Protein AF-A0A542K989-F1 (afdb_monomer)

Structure (mmCIF, N/CA/C/O backbone):
data_AF-A0A542K989-F1
#
_entry.id   AF-A0A542K989-F1
#
loop_
_atom_site.group_PDB
_atom_site.id
_atom_site.type_symbol
_atom_site.label_atom_id
_atom_site.label_alt_id
_atom_site.label_comp_id
_atom_site.label_asym_id
_atom_site.label_entity_id
_atom_site.label_seq_id
_atom_site.pdbx_PDB_ins_code
_atom_site.Cartn_x
_atom_site.Cartn_y
_atom_site.Cartn_z
_atom_site.occupancy
_atom_site.B_iso_or_equiv
_atom_site.auth_seq_id
_atom_site.auth_comp_id
_atom_site.auth_asym_id
_atom_site.auth_atom_id
_atom_site.pdbx_PDB_model_num
ATOM 1 N N . MET A 1 1 ? -5.898 -13.682 2.307 1.00 72.81 1 MET A N 1
ATOM 2 C CA . MET A 1 1 ? -5.791 -12.805 1.116 1.00 72.81 1 MET A CA 1
ATOM 3 C C . MET A 1 1 ? -6.170 -11.416 1.590 1.00 72.81 1 MET A C 1
ATOM 5 O O . MET A 1 1 ? -7.206 -11.314 2.220 1.00 72.81 1 MET A O 1
ATOM 9 N N . HIS A 1 2 ? -5.329 -10.403 1.388 1.00 89.75 2 HIS A N 1
ATOM 10 C CA . HIS A 1 2 ? -5.568 -9.065 1.947 1.00 89.75 2 HIS A CA 1
ATOM 11 C C . HIS A 1 2 ? -6.544 -8.275 1.064 1.00 89.75 2 HIS A C 1
ATOM 13 O O . HIS A 1 2 ? -6.476 -8.377 -0.165 1.00 89.75 2 HIS A O 1
ATOM 19 N N . ALA A 1 3 ? -7.431 -7.497 1.685 1.00 94.06 3 ALA A N 1
ATOM 20 C CA . ALA A 1 3 ? -8.388 -6.634 0.994 1.00 94.06 3 ALA A CA 1
ATOM 21 C C . ALA A 1 3 ? -7.730 -5.353 0.459 1.00 94.06 3 ALA A C 1
ATOM 23 O O . ALA A 1 3 ? -8.144 -4.828 -0.573 1.00 94.06 3 ALA A O 1
ATOM 24 N N . LEU A 1 4 ? -6.687 -4.873 1.137 1.00 96.19 4 LEU A N 1
ATOM 25 C CA . LEU A 1 4 ? -5.944 -3.666 0.804 1.00 96.19 4 LEU A CA 1
ATOM 26 C C . LEU A 1 4 ? -4.441 -3.937 0.789 1.00 96.19 4 LEU A C 1
ATOM 28 O O . LEU A 1 4 ? -3.920 -4.784 1.515 1.00 96.19 4 LEU A O 1
ATOM 32 N N . ILE A 1 5 ? -3.734 -3.186 -0.048 1.00 96.06 5 ILE A N 1
ATOM 33 C CA . ILE A 1 5 ? -2.279 -3.196 -0.147 1.00 96.06 5 ILE A CA 1
ATOM 34 C C . ILE A 1 5 ? -1.798 -1.752 -0.060 1.00 96.06 5 ILE A C 1
ATOM 36 O O . ILE A 1 5 ? -2.134 -0.938 -0.918 1.00 96.06 5 ILE A O 1
ATOM 40 N N . SER A 1 6 ? -0.983 -1.456 0.946 1.00 96.00 6 SER A N 1
ATOM 41 C CA . SER A 1 6 ? -0.208 -0.223 1.024 1.00 96.00 6 SER A CA 1
ATOM 42 C C . SER A 1 6 ? 1.193 -0.483 0.477 1.00 96.00 6 SER A C 1
ATOM 44 O O . SER A 1 6 ? 1.835 -1.477 0.835 1.00 96.00 6 SER A O 1
ATOM 46 N N . SER A 1 7 ? 1.669 0.358 -0.437 1.00 93.69 7 SER A N 1
ATOM 47 C CA . SER A 1 7 ? 2.970 0.165 -1.078 1.00 93.69 7 SER A CA 1
ATOM 48 C C . SER A 1 7 ? 3.627 1.495 -1.422 1.00 93.69 7 SER A C 1
ATOM 50 O O . SER A 1 7 ? 2.941 2.409 -1.881 1.00 93.69 7 SER A O 1
ATOM 52 N N . PRO A 1 8 ? 4.963 1.584 -1.324 1.00 92.19 8 PRO A N 1
ATOM 53 C CA . PRO A 1 8 ? 5.696 2.613 -2.033 1.00 92.19 8 PRO A CA 1
ATOM 54 C C . PRO A 1 8 ? 5.592 2.334 -3.538 1.00 92.19 8 PRO A C 1
ATOM 56 O O . PRO A 1 8 ? 5.678 1.179 -3.982 1.00 92.19 8 PRO A O 1
ATOM 59 N N . PHE A 1 9 ? 5.380 3.388 -4.315 1.00 87.12 9 PHE A N 1
ATOM 60 C CA . PHE A 1 9 ? 5.314 3.363 -5.767 1.00 87.12 9 PHE A CA 1
ATOM 61 C C . PHE A 1 9 ? 6.000 4.609 -6.327 1.00 87.12 9 PHE A C 1
ATOM 63 O O . PHE A 1 9 ? 5.485 5.718 -6.214 1.00 87.12 9 PHE A O 1
ATOM 70 N N . LEU A 1 10 ? 7.166 4.410 -6.948 1.00 84.62 10 LEU A N 1
ATOM 71 C CA . LEU A 1 10 ? 8.054 5.497 -7.370 1.00 84.62 10 LEU A CA 1
ATOM 72 C C . LEU A 1 10 ? 8.377 6.416 -6.17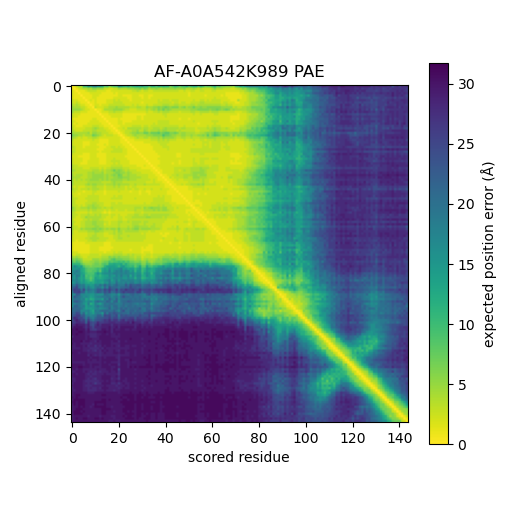6 1.00 84.62 10 LEU A C 1
ATOM 74 O O . LEU A 1 10 ? 8.909 5.936 -5.180 1.00 84.62 10 LEU A O 1
ATOM 78 N N . GLU A 1 11 ? 8.040 7.700 -6.269 1.00 86.38 11 GLU A N 1
ATOM 79 C CA . GLU A 1 11 ? 8.257 8.723 -5.234 1.00 86.38 11 GLU A CA 1
ATOM 80 C C . GLU A 1 11 ? 7.005 8.969 -4.371 1.00 86.38 11 GLU A C 1
ATOM 82 O O . GLU A 1 11 ? 6.884 9.994 -3.707 1.00 86.38 11 GLU A O 1
ATOM 87 N N . GLN A 1 12 ? 6.027 8.062 -4.424 1.00 92.06 12 GLN A N 1
ATOM 88 C CA . GLN A 1 12 ? 4.731 8.211 -3.765 1.00 92.06 12 GLN A CA 1
ATOM 89 C C . GLN A 1 12 ? 4.381 6.972 -2.943 1.00 92.06 12 GLN A C 1
ATOM 91 O O . GLN A 1 12 ? 4.934 5.886 -3.133 1.00 92.06 12 GLN A O 1
ATOM 96 N N . TYR A 1 13 ? 3.400 7.125 -2.060 1.00 94.69 13 TYR A N 1
ATOM 97 C CA . TYR A 1 13 ? 2.842 6.038 -1.269 1.00 94.69 13 TYR A CA 1
ATOM 98 C C . TYR A 1 13 ? 1.383 5.852 -1.654 1.00 94.69 13 TYR A C 1
ATOM 100 O O . TYR A 1 13 ? 0.624 6.817 -1.743 1.00 94.69 13 TYR A O 1
ATOM 108 N N . VAL A 1 14 ? 0.997 4.611 -1.931 1.00 94.75 14 VAL A N 1
ATOM 109 C CA . VAL A 1 14 ? -0.329 4.290 -2.460 1.00 94.75 14 VAL A CA 1
ATOM 110 C C . VAL A 1 14 ? -1.017 3.242 -1.608 1.00 94.75 14 VAL A C 1
ATOM 112 O O . VAL A 1 14 ? -0.400 2.268 -1.176 1.00 94.75 14 VAL A O 1
ATOM 115 N N . LEU A 1 15 ? -2.321 3.420 -1.433 1.00 96.19 15 LEU A N 1
ATOM 116 C CA . LEU A 1 15 ? -3.246 2.420 -0.929 1.00 96.19 15 LEU A CA 1
ATOM 117 C C . LEU A 1 15 ? -4.076 1.899 -2.102 1.00 96.19 15 LEU A C 1
ATOM 119 O O . LEU A 1 15 ? -4.681 2.675 -2.843 1.00 96.19 15 LEU A O 1
ATOM 123 N N . MET A 1 16 ? -4.099 0.584 -2.287 1.00 95.44 16 MET A N 1
ATOM 124 C CA . MET A 1 16 ? -4.742 -0.066 -3.427 1.00 95.44 16 MET A CA 1
ATOM 125 C C . MET A 1 16 ? -5.625 -1.221 -2.969 1.00 95.44 16 MET A C 1
ATOM 127 O O . MET A 1 16 ? -5.254 -1.973 -2.067 1.00 95.44 16 MET A O 1
ATOM 131 N N . ARG A 1 17 ? -6.749 -1.419 -3.659 1.00 95.56 17 ARG A N 1
ATOM 132 C CA . ARG A 1 17 ? -7.621 -2.586 -3.493 1.00 95.56 17 ARG A CA 1
ATOM 133 C C . ARG A 1 17 ? -7.474 -3.520 -4.698 1.00 95.56 17 ARG A C 1
ATOM 135 O O . ARG A 1 17 ? -7.743 -3.085 -5.821 1.00 95.56 17 ARG A O 1
ATOM 142 N N . PRO A 1 18 ? -7.081 -4.794 -4.518 1.00 93.44 18 PRO A N 1
ATOM 143 C CA . PRO A 1 18 ? -7.024 -5.755 -5.615 1.00 93.44 18 PRO A CA 1
ATOM 144 C C . PRO A 1 18 ? -8.360 -5.849 -6.365 1.00 93.44 18 PRO A C 1
ATOM 146 O O . PRO A 1 18 ? -9.422 -5.924 -5.753 1.00 93.44 18 PRO A O 1
ATOM 149 N N . GLY A 1 19 ? -8.308 -5.827 -7.699 1.00 91.56 19 GLY A N 1
ATOM 150 C CA . GLY A 1 19 ? -9.501 -5.852 -8.556 1.00 91.56 19 GLY A CA 1
ATOM 151 C C . GLY A 1 19 ? -10.215 -4.503 -8.715 1.00 91.56 19 GLY A C 1
ATOM 152 O O . GLY A 1 19 ? -11.088 -4.387 -9.573 1.00 91.56 19 GLY 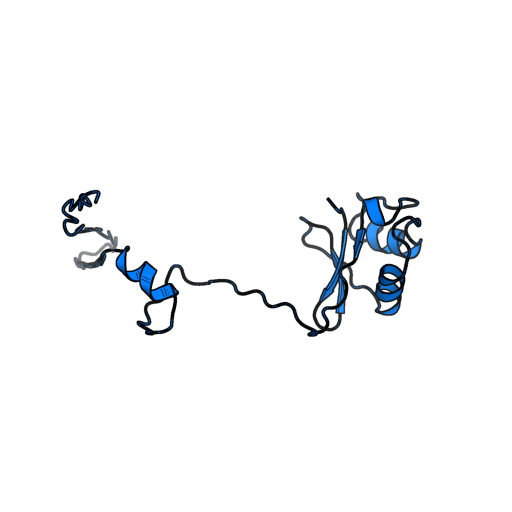A O 1
ATOM 153 N N . SER A 1 20 ? -9.829 -3.470 -7.961 1.00 91.69 20 SER A N 1
ATOM 154 C CA . SER A 1 20 ? -10.317 -2.106 -8.171 1.00 91.69 20 SER A CA 1
ATOM 155 C C . SER A 1 20 ? -9.444 -1.360 -9.182 1.00 91.69 20 SER A C 1
ATOM 157 O O . SER A 1 20 ? -8.237 -1.577 -9.264 1.00 91.69 20 SER A O 1
ATOM 159 N N . ARG A 1 21 ? -10.058 -0.455 -9.953 1.00 86.44 21 ARG A N 1
ATOM 160 C CA . ARG A 1 21 ? -9.337 0.469 -10.849 1.00 86.44 21 ARG A CA 1
ATOM 161 C C . ARG A 1 21 ? -8.806 1.711 -10.123 1.00 86.44 21 ARG A C 1
ATOM 163 O O . ARG A 1 21 ? -8.050 2.468 -10.722 1.00 86.44 21 ARG A O 1
ATOM 170 N N . GLY A 1 22 ? -9.232 1.937 -8.881 1.00 83.62 22 GLY A N 1
ATOM 171 C CA . GLY A 1 22 ? -8.857 3.098 -8.078 1.00 83.62 22 GLY A CA 1
ATOM 172 C C . GLY A 1 22 ? -7.832 2.777 -6.993 1.00 83.62 22 GLY A C 1
ATOM 173 O O . GLY A 1 22 ? -7.604 1.619 -6.640 1.00 83.62 22 GLY A O 1
ATOM 174 N N . GLY A 1 23 ? -7.251 3.836 -6.442 1.00 91.69 23 GLY A N 1
ATOM 175 C CA . GLY A 1 23 ? -6.371 3.819 -5.279 1.00 91.69 23 GLY A CA 1
ATOM 176 C C . GLY A 1 23 ? -6.362 5.194 -4.617 1.00 91.69 23 GLY A C 1
ATOM 177 O O . GLY A 1 23 ? -6.844 6.165 -5.203 1.00 91.69 23 GLY A O 1
ATOM 178 N N . ALA A 1 24 ? -5.817 5.272 -3.409 1.00 93.25 24 ALA A N 1
ATOM 179 C CA . ALA A 1 24 ? -5.621 6.525 -2.691 1.00 93.25 24 ALA A CA 1
ATOM 180 C C . ALA A 1 24 ? -4.125 6.813 -2.543 1.00 93.25 24 ALA A C 1
ATOM 182 O O . ALA A 1 24 ? -3.330 5.899 -2.318 1.00 93.25 24 ALA A O 1
ATOM 183 N N . LEU A 1 25 ? -3.746 8.084 -2.665 1.00 95.00 25 LEU A N 1
ATOM 184 C CA . LEU A 1 25 ? -2.409 8.534 -2.295 1.00 95.00 25 LEU A CA 1
ATOM 185 C C . LEU A 1 25 ? -2.346 8.701 -0.782 1.00 95.00 25 LEU A C 1
ATOM 187 O O . LEU A 1 25 ? -3.243 9.290 -0.179 1.00 95.00 25 LEU A O 1
ATOM 191 N N . LEU A 1 26 ? -1.277 8.192 -0.187 1.00 95.81 26 LEU A N 1
ATOM 192 C CA . LEU A 1 26 ? -0.983 8.355 1.224 1.00 95.81 26 LEU A CA 1
ATOM 193 C C . LEU A 1 26 ? 0.124 9.400 1.395 1.00 95.81 26 LEU A C 1
ATOM 195 O O . LEU A 1 26 ? 1.127 9.355 0.676 1.00 95.81 26 LEU A O 1
ATOM 199 N N . PRO A 1 27 ? -0.013 10.318 2.363 1.00 95.62 27 PRO A N 1
ATOM 200 C CA . PRO A 1 27 ? 1.126 11.067 2.867 1.00 95.62 27 PRO A CA 1
ATOM 201 C C . PRO A 1 27 ? 2.198 10.111 3.401 1.00 95.62 27 PRO A C 1
ATOM 203 O O . PRO A 1 27 ? 1.877 9.066 3.969 1.00 95.62 27 PRO A O 1
ATOM 206 N N . GLU A 1 28 ? 3.467 10.495 3.283 1.00 95.00 28 GLU A N 1
ATOM 207 C CA . GLU A 1 28 ? 4.599 9.699 3.776 1.00 95.00 28 GLU A CA 1
ATOM 208 C C . GLU A 1 28 ? 4.455 9.326 5.254 1.00 95.00 28 GLU A C 1
ATOM 210 O O . GLU A 1 28 ? 4.567 8.156 5.605 1.00 95.00 28 GLU A O 1
ATOM 215 N N . ALA A 1 29 ? 4.089 10.295 6.100 1.00 95.75 29 ALA A N 1
ATOM 216 C CA . ALA A 1 29 ? 3.885 10.072 7.530 1.00 95.75 29 ALA A CA 1
ATOM 217 C C . ALA A 1 29 ? 2.830 8.989 7.819 1.00 95.75 29 ALA A C 1
ATOM 219 O O . ALA A 1 29 ? 3.010 8.175 8.720 1.00 95.75 29 ALA A O 1
ATOM 220 N N . ALA A 1 30 ? 1.754 8.950 7.028 1.00 96.06 30 ALA A N 1
ATOM 221 C CA . ALA A 1 30 ? 0.692 7.961 7.173 1.00 96.06 30 ALA A CA 1
ATOM 222 C C . ALA A 1 30 ? 1.166 6.565 6.735 1.00 96.06 30 ALA A C 1
ATOM 224 O O . ALA A 1 30 ? 0.863 5.562 7.377 1.00 96.06 30 ALA A O 1
ATOM 225 N N . TYR A 1 31 ? 1.953 6.484 5.659 1.00 96.19 31 TYR A N 1
ATOM 226 C CA . TYR A 1 31 ? 2.571 5.227 5.240 1.00 96.19 31 TYR A CA 1
ATOM 227 C C . TYR A 1 31 ? 3.583 4.707 6.273 1.00 96.19 31 TYR A C 1
ATOM 229 O O . TYR A 1 31 ? 3.575 3.515 6.586 1.00 96.19 31 TYR A O 1
ATOM 237 N N . ASP A 1 32 ? 4.425 5.581 6.825 1.00 95.19 32 ASP A N 1
ATOM 238 C CA . ASP A 1 32 ? 5.407 5.202 7.841 1.00 95.19 32 ASP A CA 1
ATOM 239 C C . ASP A 1 32 ? 4.754 4.725 9.136 1.00 95.19 32 ASP A C 1
ATOM 241 O O . ASP A 1 32 ? 5.221 3.740 9.711 1.00 95.19 32 ASP A O 1
ATOM 245 N N . GLU A 1 33 ? 3.648 5.349 9.554 1.00 95.75 33 GLU A N 1
ATOM 246 C CA . GLU A 1 33 ? 2.834 4.867 10.673 1.00 95.75 33 GLU A CA 1
ATOM 247 C C . GLU A 1 33 ? 2.391 3.418 10.433 1.00 95.75 33 GLU A C 1
ATOM 249 O O . GLU A 1 33 ? 2.680 2.540 11.246 1.00 95.75 33 GLU A O 1
ATOM 254 N N . LEU A 1 34 ? 1.789 3.127 9.273 1.00 95.31 34 LEU A N 1
ATOM 255 C CA . LEU A 1 34 ? 1.353 1.767 8.922 1.00 95.31 34 LEU A CA 1
ATOM 256 C C . LEU A 1 34 ? 2.507 0.759 8.865 1.00 95.31 34 LEU A C 1
ATOM 258 O O . LEU A 1 34 ? 2.299 -0.438 9.052 1.00 95.31 34 LEU A O 1
ATOM 262 N N . ARG A 1 35 ? 3.724 1.220 8.574 1.00 94.44 35 ARG A N 1
ATOM 263 C CA . ARG A 1 35 ? 4.907 0.370 8.423 1.00 94.44 35 ARG A CA 1
ATOM 264 C C . ARG A 1 35 ? 5.464 -0.118 9.758 1.00 94.44 35 ARG A C 1
ATOM 266 O O . ARG A 1 35 ? 6.093 -1.178 9.784 1.00 94.44 35 ARG A O 1
ATOM 273 N N . VAL A 1 36 ? 5.284 0.669 10.817 1.00 94.50 36 VAL A N 1
ATOM 274 C CA . VAL A 1 36 ? 5.783 0.372 12.171 1.00 94.50 36 VAL A CA 1
ATOM 275 C C . VAL A 1 36 ? 4.691 -0.116 13.116 1.00 94.50 36 VAL A C 1
ATOM 277 O O . VAL A 1 36 ? 5.009 -0.657 14.174 1.00 94.50 36 VAL A O 1
ATOM 280 N N . LEU A 1 37 ? 3.423 0.076 12.749 1.00 93.12 37 LEU A N 1
ATOM 281 C CA . LEU A 1 37 ? 2.282 -0.359 13.537 1.00 93.12 37 LEU A CA 1
ATOM 282 C C . LEU A 1 37 ? 2.232 -1.888 13.624 1.00 93.12 37 LEU A C 1
ATOM 284 O O . LEU A 1 37 ? 2.454 -2.600 12.643 1.00 93.12 37 LEU A O 1
ATOM 288 N N . ASP A 1 38 ? 1.949 -2.390 14.823 1.00 93.00 38 ASP A N 1
ATOM 289 C CA . ASP A 1 38 ? 1.792 -3.820 15.062 1.00 93.00 38 ASP A CA 1
ATOM 290 C C . ASP A 1 38 ? 0.580 -4.343 14.263 1.00 93.00 38 ASP A C 1
ATOM 292 O O . ASP A 1 38 ? -0.522 -3.814 14.426 1.00 93.00 38 ASP A O 1
ATOM 296 N N . PRO A 1 39 ? 0.744 -5.376 13.412 1.00 90.56 39 PRO A N 1
ATOM 297 C CA . PRO A 1 39 ? -0.352 -5.936 12.625 1.00 90.56 39 PRO A CA 1
ATOM 298 C C . PRO A 1 39 ? -1.555 -6.415 13.455 1.00 90.56 39 PRO A C 1
ATOM 300 O O . PRO A 1 39 ? -2.655 -6.516 12.914 1.00 90.56 39 PRO A O 1
ATOM 303 N N . GLY A 1 40 ? -1.369 -6.720 14.745 1.00 91.88 40 GLY A N 1
ATOM 304 C CA . GLY A 1 40 ? -2.461 -7.092 15.652 1.00 91.88 40 GLY A CA 1
ATOM 305 C C . GLY A 1 40 ? -3.297 -5.913 16.168 1.00 91.88 40 GLY A C 1
ATOM 306 O O . GLY A 1 40 ? -4.354 -6.133 16.759 1.00 91.88 40 GLY A O 1
ATOM 307 N N . GLN A 1 41 ? -2.845 -4.673 15.967 1.00 92.88 41 GLN A N 1
ATOM 308 C CA . GLN A 1 41 ? -3.561 -3.475 16.404 1.00 92.88 41 GLN A CA 1
ATOM 309 C C . GLN A 1 41 ? -4.708 -3.130 15.444 1.00 92.88 41 GLN A C 1
ATOM 311 O O . GLN A 1 41 ? -4.635 -3.433 14.246 1.00 92.88 41 GLN A O 1
ATOM 316 N N . PRO A 1 42 ? -5.773 -2.487 15.954 1.00 92.94 42 PRO A N 1
ATOM 317 C CA . PRO A 1 42 ? -6.869 -2.031 15.120 1.00 92.94 42 PRO A CA 1
ATOM 318 C C . PRO A 1 42 ? -6.410 -0.960 14.124 1.00 92.94 42 PRO A C 1
ATOM 320 O O . PRO A 1 42 ? -5.469 -0.203 14.376 1.00 92.94 42 PRO A O 1
ATOM 323 N N . ALA A 1 43 ? -7.123 -0.875 13.002 1.00 91.12 43 ALA A N 1
ATOM 324 C CA . ALA A 1 43 ? -6.928 0.166 12.001 1.00 91.12 43 ALA A CA 1
ATOM 325 C C . ALA A 1 43 ? -6.997 1.582 12.621 1.00 91.12 43 ALA A C 1
ATOM 327 O O . ALA A 1 43 ? -7.955 1.878 13.346 1.00 91.12 43 ALA A O 1
ATOM 328 N N . PRO A 1 44 ? -6.046 2.486 12.307 1.00 93.12 44 PRO A N 1
ATOM 329 C CA . PRO A 1 44 ? -6.145 3.893 12.682 1.00 93.12 44 PRO A CA 1
ATOM 330 C C . PRO A 1 44 ? -7.420 4.536 12.124 1.00 93.12 44 PRO A C 1
ATOM 332 O O . PRO A 1 44 ? -7.844 4.218 11.012 1.00 93.12 44 PRO A O 1
ATOM 335 N N . ALA A 1 45 ? -8.005 5.493 12.852 1.00 92.25 45 ALA A N 1
ATOM 336 C CA . ALA A 1 45 ? -9.247 6.153 12.432 1.00 92.25 45 ALA A CA 1
ATOM 337 C C . ALA A 1 45 ? -9.126 6.812 11.044 1.00 92.25 45 ALA A C 1
ATOM 339 O O . ALA A 1 45 ? -10.003 6.648 10.198 1.00 92.25 45 ALA A O 1
ATOM 340 N N . TRP A 1 46 ? -7.989 7.461 10.771 1.00 93.81 46 TRP A N 1
ATOM 341 C CA . TRP A 1 46 ? -7.727 8.081 9.472 1.00 93.81 46 TRP A CA 1
ATOM 342 C C . TRP A 1 46 ? -7.711 7.059 8.325 1.00 93.81 46 TRP A C 1
ATOM 344 O O . TRP A 1 46 ? -8.078 7.395 7.200 1.00 93.81 46 TRP A O 1
ATOM 354 N N . LEU A 1 47 ? -7.304 5.809 8.585 1.00 94.62 47 LEU A N 1
ATOM 355 C CA . LEU A 1 47 ? -7.269 4.764 7.563 1.00 94.62 47 LEU A CA 1
ATOM 356 C C . LEU A 1 47 ? -8.689 4.336 7.193 1.00 94.62 47 LEU A C 1
ATOM 358 O O . LEU A 1 47 ? -8.979 4.174 6.011 1.00 94.62 47 LEU A O 1
ATOM 362 N N . ALA A 1 48 ? -9.578 4.196 8.178 1.00 92.75 48 ALA A N 1
ATOM 363 C CA . ALA A 1 48 ? -10.984 3.885 7.926 1.00 92.75 48 ALA A CA 1
ATOM 364 C C . ALA A 1 48 ? -11.659 4.983 7.084 1.00 92.75 48 ALA A C 1
ATOM 366 O O . ALA A 1 48 ? -12.353 4.685 6.108 1.00 92.75 48 ALA A O 1
ATOM 367 N N . GLU A 1 49 ? -11.382 6.253 7.386 1.00 91.50 49 GLU A N 1
ATOM 368 C CA . GLU A 1 49 ? -11.857 7.393 6.592 1.00 91.50 49 GLU A CA 1
ATOM 369 C C . GLU A 1 49 ? -11.285 7.380 5.162 1.00 91.50 49 GLU A C 1
ATOM 371 O O . GLU A 1 49 ? -12.031 7.514 4.185 1.00 91.50 49 GLU A O 1
ATOM 376 N N . ALA A 1 50 ? -9.976 7.144 5.021 1.00 92.25 50 ALA A N 1
ATOM 377 C CA . ALA A 1 50 ? -9.292 7.080 3.728 1.00 92.25 50 ALA A CA 1
ATOM 378 C C . ALA A 1 50 ? -9.745 5.896 2.856 1.00 92.25 50 ALA A C 1
ATOM 380 O O . ALA A 1 50 ? -9.662 5.979 1.631 1.00 92.25 50 ALA A O 1
ATOM 381 N N . VAL A 1 51 ? -10.221 4.806 3.465 1.00 93.94 51 VAL A N 1
ATOM 382 C CA . VAL A 1 51 ? -10.783 3.635 2.771 1.00 93.94 51 VAL A CA 1
ATOM 383 C C . VAL A 1 51 ? -12.230 3.875 2.348 1.00 93.94 51 VAL A C 1
ATOM 385 O O . VAL A 1 51 ? -12.594 3.537 1.221 1.00 93.94 51 VAL A O 1
ATOM 388 N N . THR A 1 52 ? -13.032 4.505 3.208 1.00 91.00 52 THR A N 1
ATOM 389 C CA . THR A 1 52 ? -14.469 4.713 2.968 1.00 91.00 52 THR A CA 1
ATOM 390 C C . THR A 1 52 ? -14.728 5.606 1.751 1.00 91.00 52 THR A C 1
ATOM 392 O O . THR A 1 52 ? -15.674 5.373 1.002 1.00 91.00 52 THR A O 1
ATOM 395 N N . ALA A 1 53 ? -13.879 6.611 1.512 1.00 87.38 53 ALA A N 1
ATOM 396 C CA . ALA A 1 53 ? -14.047 7.540 0.393 1.00 87.38 53 ALA A CA 1
ATOM 397 C C . ALA A 1 53 ? -13.959 6.871 -1.005 1.00 87.38 53 ALA A C 1
ATOM 399 O O . ALA A 1 53 ? -14.875 7.060 -1.808 1.00 87.38 53 ALA A O 1
ATOM 400 N N . PRO A 1 54 ? -12.907 6.096 -1.342 1.00 90.81 54 PRO A N 1
ATOM 401 C CA . PRO A 1 54 ? -12.821 5.372 -2.613 1.00 90.81 54 PRO A CA 1
ATOM 402 C C . PRO A 1 54 ? -13.583 4.035 -2.629 1.00 90.81 54 PRO A C 1
ATOM 404 O O . PRO A 1 54 ? -13.913 3.554 -3.717 1.00 90.81 54 PRO A O 1
ATOM 407 N N . TRP A 1 55 ? -13.843 3.421 -1.466 1.00 94.12 55 TRP A N 1
ATOM 408 C CA . TRP A 1 55 ? -14.457 2.091 -1.343 1.00 94.12 55 TRP A CA 1
ATOM 409 C C . TRP A 1 55 ? -15.500 2.044 -0.212 1.00 94.12 55 TRP A C 1
ATOM 411 O O . TRP A 1 55 ? -15.249 1.452 0.837 1.00 94.12 55 TRP A O 1
ATOM 421 N N . PRO A 1 56 ? -16.696 2.620 -0.418 1.00 91.06 56 PRO A N 1
ATOM 422 C CA . PRO A 1 56 ? -17.739 2.672 0.611 1.00 91.06 56 PRO A CA 1
ATOM 423 C C . PRO A 1 56 ? -18.311 1.294 0.988 1.00 91.06 56 PRO A C 1
ATOM 425 O O . PRO A 1 56 ? -19.018 1.173 1.982 1.00 91.06 56 PRO A O 1
ATOM 428 N N . ASP A 1 57 ? -18.033 0.253 0.197 1.00 92.88 57 ASP A N 1
ATOM 429 C CA . ASP A 1 57 ? -18.416 -1.136 0.468 1.00 92.88 57 ASP A CA 1
ATOM 430 C C . ASP A 1 57 ? -17.422 -1.884 1.377 1.00 92.88 57 ASP A C 1
ATOM 432 O O . ASP A 1 57 ? -17.651 -3.051 1.696 1.00 92.88 57 ASP A O 1
ATOM 436 N N . LEU A 1 58 ? -16.316 -1.246 1.774 1.00 92.12 58 LEU A N 1
ATOM 437 C CA . LEU A 1 58 ? -15.272 -1.842 2.602 1.00 92.12 58 LEU A CA 1
ATOM 438 C C . LEU A 1 58 ? -15.187 -1.139 3.962 1.00 92.12 58 LEU A C 1
ATOM 440 O O . LEU A 1 58 ? -14.657 -0.036 4.061 1.00 92.12 58 LEU A O 1
ATOM 444 N N . ASP A 1 59 ? -15.650 -1.816 5.014 1.00 91.19 59 ASP A N 1
ATOM 445 C CA . ASP A 1 59 ? -15.482 -1.373 6.400 1.00 91.19 59 ASP A CA 1
ATOM 446 C C . ASP A 1 59 ? -14.303 -2.097 7.062 1.00 91.19 59 ASP A C 1
ATOM 448 O O . ASP A 1 59 ? -14.248 -3.328 7.109 1.00 91.19 59 ASP A O 1
ATOM 452 N N . VAL A 1 60 ? -13.355 -1.309 7.564 1.00 92.50 60 VAL A N 1
ATOM 453 C CA . VAL A 1 60 ? -12.130 -1.766 8.242 1.00 92.50 60 VAL A CA 1
ATOM 454 C C . VAL A 1 60 ? -12.067 -1.283 9.693 1.00 92.50 60 VAL A C 1
ATOM 456 O O . VAL A 1 60 ? -11.062 -1.471 10.381 1.00 92.50 60 VAL A O 1
ATOM 459 N N . THR A 1 61 ? -13.129 -0.636 10.173 1.00 92.25 61 THR A N 1
ATOM 460 C CA . THR A 1 61 ? -13.162 0.009 11.486 1.00 92.25 61 THR A CA 1
ATOM 461 C C . THR A 1 61 ? -13.012 -1.027 12.595 1.00 92.25 61 THR A C 1
ATOM 463 O O . THR A 1 61 ? -13.760 -1.999 12.664 1.00 92.25 61 THR A O 1
ATOM 466 N N . GLY A 1 62 ? -12.028 -0.830 13.476 1.00 88.94 62 GLY A N 1
ATOM 467 C CA . GLY A 1 62 ? -11.779 -1.723 14.611 1.00 88.94 62 GLY A CA 1
ATOM 468 C C . GLY A 1 62 ? -11.247 -3.113 14.243 1.00 88.94 62 GLY A C 1
ATOM 469 O O . GLY A 1 62 ? -11.023 -3.919 15.144 1.00 88.94 62 GLY A O 1
ATOM 470 N N . GLN A 1 63 ? -11.017 -3.402 12.958 1.00 92.31 63 GLN A N 1
ATOM 471 C CA . GLN A 1 63 ? -10.413 -4.663 12.537 1.00 92.31 63 GLN A CA 1
ATOM 472 C C . GLN A 1 63 ? -8.892 -4.628 12.741 1.00 92.31 63 GLN A C 1
ATOM 474 O O . GLN A 1 63 ? -8.275 -3.583 12.495 1.00 92.31 63 GLN A O 1
ATOM 479 N N . PRO A 1 64 ? -8.270 -5.750 13.150 1.00 93.56 64 PRO A N 1
ATOM 480 C CA . PRO A 1 64 ? -6.820 -5.895 13.141 1.00 93.56 64 PRO A CA 1
ATOM 481 C C . PRO A 1 64 ? -6.247 -5.675 11.738 1.00 93.56 64 PRO A C 1
ATOM 483 O O . PRO A 1 64 ? -6.766 -6.200 10.751 1.00 93.56 64 PRO A O 1
ATOM 486 N N . LEU A 1 65 ? -5.145 -4.933 11.636 1.00 93.88 65 LEU A N 1
ATOM 487 C CA . LEU A 1 65 ? -4.510 -4.625 10.348 1.00 93.88 65 LEU A CA 1
ATOM 488 C C . LEU A 1 65 ? -4.110 -5.876 9.561 1.00 93.88 65 LEU A C 1
ATOM 490 O O . LEU A 1 65 ? -4.261 -5.899 8.340 1.00 93.88 65 LEU A O 1
ATOM 494 N N . ALA A 1 66 ? -3.642 -6.920 10.249 1.00 93.44 66 ALA A N 1
ATOM 495 C CA . ALA A 1 66 ? -3.231 -8.185 9.642 1.00 93.44 66 ALA A CA 1
ATOM 496 C C . ALA A 1 66 ? -4.341 -8.867 8.825 1.00 93.44 66 ALA A C 1
ATOM 498 O O . ALA A 1 66 ? -4.042 -9.595 7.876 1.00 93.44 66 ALA A O 1
ATOM 499 N N . ASP A 1 67 ? -5.608 -8.627 9.168 1.00 94.06 67 ASP A N 1
ATOM 500 C CA . ASP A 1 67 ? -6.734 -9.323 8.549 1.00 94.06 67 ASP A CA 1
ATOM 501 C C . ASP A 1 67 ? -7.039 -8.780 7.150 1.00 94.06 67 ASP A C 1
ATOM 503 O O . ASP A 1 67 ? -7.452 -9.528 6.257 1.00 94.06 67 ASP A O 1
ATOM 507 N N . PHE A 1 68 ? -6.798 -7.485 6.924 1.00 95.12 68 PHE A N 1
ATOM 508 C CA . PHE A 1 68 ? -7.229 -6.812 5.700 1.00 95.12 68 PHE A CA 1
ATOM 509 C C . PHE A 1 68 ? -6.126 -6.041 4.967 1.00 95.12 68 PHE A C 1
ATOM 511 O O . PHE A 1 68 ? -6.263 -5.853 3.756 1.00 95.12 68 PHE A O 1
ATOM 518 N N . LEU A 1 69 ? -5.038 -5.624 5.623 1.00 96.25 69 LEU A N 1
ATOM 519 C CA . LEU A 1 69 ? -4.012 -4.757 5.039 1.00 96.25 69 LEU A CA 1
ATOM 520 C C . LEU A 1 69 ? -2.661 -5.464 4.887 1.00 96.25 69 LEU A C 1
ATOM 522 O O . LEU A 1 69 ? -2.058 -5.928 5.849 1.00 96.25 69 LEU A O 1
ATOM 526 N N . LEU A 1 70 ? -2.120 -5.443 3.669 1.00 95.69 70 LEU A N 1
ATOM 527 C CA . LEU A 1 70 ? -0.722 -5.775 3.401 1.00 95.69 70 LEU A CA 1
ATOM 528 C C . LEU A 1 70 ? 0.107 -4.498 3.247 1.00 95.69 70 LEU A C 1
ATOM 530 O O . LEU A 1 70 ? -0.075 -3.770 2.273 1.00 95.69 70 LEU A O 1
ATOM 534 N N . VAL A 1 71 ? 1.079 -4.268 4.130 1.00 95.31 71 VAL A N 1
ATOM 535 C CA . VAL A 1 71 ? 2.042 -3.163 3.987 1.00 95.31 71 VAL A CA 1
ATOM 536 C C . VAL A 1 71 ? 3.337 -3.684 3.365 1.00 95.31 71 VAL A C 1
ATOM 538 O O . VAL A 1 71 ? 4.073 -4.467 3.969 1.00 95.31 71 VAL A O 1
ATOM 541 N N . ARG A 1 72 ? 3.636 -3.270 2.130 1.00 93.19 72 ARG A N 1
ATOM 542 C CA . ARG A 1 72 ? 4.900 -3.616 1.465 1.00 93.19 72 ARG A CA 1
ATOM 543 C C . ARG A 1 72 ? 6.016 -2.729 1.981 1.00 93.19 72 ARG A C 1
ATOM 545 O O . ARG A 1 72 ? 5.910 -1.513 1.893 1.00 93.19 72 ARG A O 1
ATOM 552 N N . GLN A 1 73 ? 7.100 -3.341 2.446 1.00 90.62 73 GLN A N 1
ATOM 553 C CA . GLN A 1 73 ? 8.291 -2.613 2.874 1.00 90.62 73 GLN A CA 1
ATOM 554 C C . GLN A 1 73 ? 9.025 -2.000 1.667 1.00 90.62 73 GLN A C 1
ATOM 556 O O . GLN A 1 73 ? 9.075 -2.634 0.603 1.00 90.62 73 GLN A O 1
ATOM 561 N N . PRO A 1 74 ? 9.641 -0.813 1.813 1.00 87.56 74 PRO A N 1
ATOM 562 C CA . PRO A 1 74 ? 10.472 -0.234 0.769 1.00 87.56 74 PRO A CA 1
ATOM 563 C C . PRO A 1 74 ? 11.625 -1.173 0.416 1.00 87.56 74 PRO A C 1
ATOM 565 O O . PRO A 1 74 ? 12.289 -1.745 1.285 1.00 87.56 74 PRO A O 1
ATOM 568 N N . SER A 1 75 ? 11.881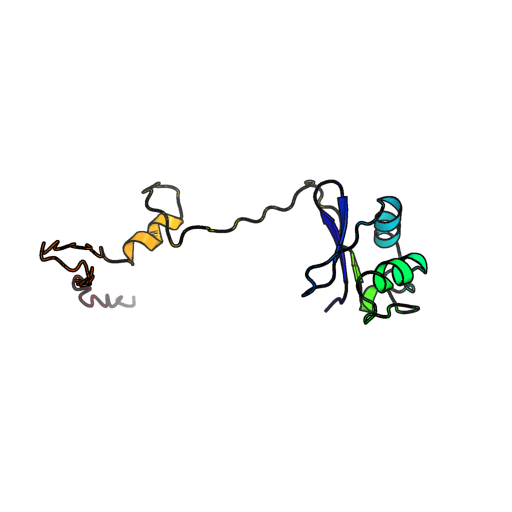 -1.350 -0.880 1.00 82.00 75 SER A N 1
ATOM 569 C CA . SER A 1 75 ? 13.028 -2.147 -1.305 1.00 82.00 75 SER A CA 1
ATOM 570 C C . SER A 1 75 ? 14.320 -1.379 -1.021 1.00 82.00 75 SER A C 1
ATOM 572 O O . SER A 1 75 ? 14.414 -0.190 -1.318 1.00 82.00 75 SER A O 1
ATOM 574 N N . LYS A 1 76 ? 15.369 -2.072 -0.560 1.00 81.56 76 LYS A N 1
ATOM 575 C CA . LYS A 1 76 ? 16.709 -1.471 -0.386 1.00 8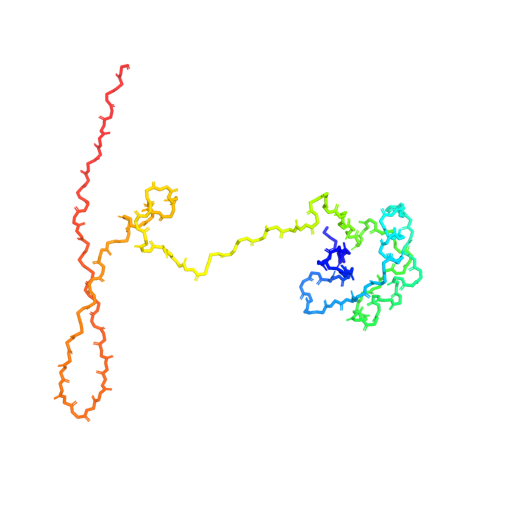1.56 76 LYS A CA 1
ATOM 576 C C . LYS A 1 76 ? 17.283 -0.863 -1.674 1.00 81.56 76 LYS A C 1
ATOM 578 O O . LYS A 1 76 ? 18.252 -0.120 -1.615 1.00 81.56 76 LYS A O 1
ATOM 583 N N . ARG A 1 77 ? 16.739 -1.237 -2.837 1.00 75.06 77 ARG A N 1
ATOM 584 C CA . ARG A 1 77 ? 17.208 -0.805 -4.160 1.00 75.06 77 ARG A CA 1
ATOM 585 C C . ARG A 1 77 ? 16.415 0.379 -4.721 1.00 75.06 77 ARG A C 1
ATOM 587 O O . ARG A 1 77 ? 16.815 0.900 -5.751 1.00 75.06 77 ARG A O 1
ATOM 594 N N . GLY A 1 78 ? 15.309 0.783 -4.090 1.00 68.25 78 GLY A N 1
ATOM 595 C CA . GLY A 1 78 ? 14.482 1.915 -4.527 1.00 68.25 78 GLY A CA 1
ATOM 596 C C . GLY A 1 78 ? 13.625 1.682 -5.781 1.00 68.25 78 GLY A C 1
ATOM 597 O O . GLY A 1 78 ? 12.924 2.593 -6.197 1.00 68.25 78 GLY A O 1
ATOM 598 N N . TYR A 1 79 ? 13.633 0.487 -6.389 1.00 65.94 79 TYR A N 1
ATOM 599 C CA . TYR A 1 79 ? 12.801 0.189 -7.563 1.00 65.94 79 TYR A CA 1
ATOM 600 C C . TYR A 1 79 ? 12.394 -1.290 -7.653 1.00 65.94 79 TYR A C 1
ATOM 602 O O . TYR A 1 79 ? 13.111 -2.187 -7.201 1.00 65.94 79 TYR A O 1
ATOM 610 N N . GLY A 1 80 ? 11.238 -1.545 -8.273 1.00 64.19 80 GLY A N 1
ATOM 611 C CA . GLY A 1 80 ? 10.799 -2.874 -8.706 1.00 64.19 80 GLY A CA 1
ATOM 612 C C . GLY A 1 80 ? 11.010 -3.036 -10.211 1.00 64.19 80 GLY A C 1
ATOM 613 O O . GLY A 1 80 ? 10.654 -2.147 -10.979 1.00 64.19 80 GLY A O 1
ATOM 614 N N . LYS A 1 81 ? 11.596 -4.155 -10.652 1.00 67.06 81 LYS A N 1
ATOM 615 C CA . LYS A 1 81 ? 11.737 -4.470 -12.081 1.00 67.06 81 LYS A CA 1
ATOM 616 C C . LYS A 1 81 ? 10.603 -5.398 -12.501 1.00 67.06 81 LYS A C 1
ATOM 618 O O . LYS A 1 81 ? 10.555 -6.539 -12.052 1.00 67.06 81 LYS A O 1
ATOM 623 N N . ALA A 1 82 ? 9.733 -4.921 -13.381 1.00 70.25 82 ALA A N 1
ATOM 624 C CA . ALA A 1 82 ? 8.825 -5.764 -14.144 1.00 70.25 82 ALA A CA 1
ATOM 625 C C . ALA A 1 82 ? 9.287 -5.757 -15.604 1.00 70.25 82 ALA A C 1
ATOM 627 O O . ALA A 1 82 ? 9.514 -4.695 -16.179 1.00 70.25 82 ALA A O 1
ATOM 628 N N . SER A 1 83 ? 9.465 -6.937 -16.189 1.00 70.25 83 SER A N 1
ATOM 629 C CA . SER A 1 83 ? 9.651 -7.099 -17.630 1.00 70.25 83 SER A CA 1
ATOM 630 C C . SER A 1 83 ? 8.381 -7.707 -18.200 1.00 70.25 83 SER A C 1
ATOM 632 O O . SER A 1 83 ? 7.943 -8.755 -17.731 1.00 70.25 83 SER A O 1
ATOM 634 N N . TRP A 1 84 ? 7.801 -7.046 -19.194 1.00 66.19 84 TRP A N 1
ATOM 635 C CA . TRP A 1 84 ? 6.691 -7.570 -19.977 1.00 66.19 84 TRP A CA 1
ATOM 636 C C . TRP A 1 84 ? 7.176 -7.809 -21.406 1.00 66.19 84 TRP A C 1
ATOM 638 O O . TRP A 1 84 ? 7.815 -6.935 -21.994 1.00 66.19 84 TRP A O 1
ATOM 648 N N . GLU A 1 85 ? 6.887 -8.984 -21.959 1.00 74.00 85 GLU A N 1
ATOM 649 C CA . GLU A 1 85 ? 7.215 -9.310 -23.345 1.00 74.00 85 GLU A CA 1
ATOM 650 C C . GLU A 1 85 ? 6.092 -8.810 -24.258 1.00 74.00 85 GLU A C 1
ATOM 652 O O . GLU A 1 85 ? 4.973 -9.318 -24.242 1.00 74.00 85 GLU A O 1
ATOM 657 N N . THR A 1 86 ? 6.368 -7.768 -25.044 1.00 70.00 86 THR A N 1
ATOM 658 C CA . THR A 1 86 ? 5.383 -7.186 -25.970 1.00 70.00 86 THR A CA 1
ATOM 659 C C . THR A 1 86 ? 5.288 -7.928 -27.303 1.00 70.00 86 THR A C 1
ATOM 661 O O . THR A 1 86 ? 4.329 -7.701 -28.037 1.00 70.00 86 THR A O 1
ATOM 664 N N . HIS A 1 87 ? 6.240 -8.809 -27.634 1.00 61.53 87 HIS A N 1
ATOM 665 C CA . HIS A 1 87 ? 6.264 -9.567 -28.889 1.00 61.53 87 HIS A CA 1
ATOM 666 C C . HIS A 1 87 ? 6.257 -11.078 -28.628 1.00 61.53 87 HIS A C 1
ATOM 668 O O . HIS A 1 87 ? 7.000 -11.568 -27.786 1.00 61.53 87 HIS A O 1
ATOM 674 N N . LEU A 1 88 ? 5.473 -11.819 -29.419 1.00 63.06 88 LEU A N 1
ATOM 675 C CA . LEU A 1 88 ? 5.326 -13.287 -29.385 1.00 63.06 88 LEU A CA 1
ATOM 676 C C . LEU A 1 88 ? 6.573 -14.053 -29.900 1.00 63.06 88 LEU A C 1
ATOM 678 O O . LEU A 1 88 ? 6.474 -15.203 -30.319 1.00 63.06 88 LEU A O 1
ATOM 682 N N . GLY A 1 89 ? 7.737 -13.402 -29.930 1.00 62.91 89 GLY A N 1
ATOM 683 C CA . GLY A 1 89 ? 8.988 -13.901 -30.498 1.00 62.91 89 GLY A CA 1
ATOM 684 C C . GLY A 1 89 ? 9.916 -12.761 -30.928 1.00 62.91 89 GLY A C 1
ATOM 685 O O . GLY A 1 89 ? 9.472 -11.639 -31.179 1.00 62.91 89 GLY A O 1
ATOM 686 N N . CYS A 1 90 ? 11.218 -13.038 -31.014 1.00 70.81 90 CYS A N 1
ATOM 687 C CA . CYS A 1 90 ? 12.237 -12.086 -31.461 1.00 70.81 90 CYS A CA 1
ATOM 688 C C . CYS A 1 90 ? 12.899 -12.600 -32.748 1.00 70.81 90 CYS A C 1
ATOM 690 O O . CYS A 1 90 ? 13.322 -13.750 -32.798 1.00 70.81 90 CYS A O 1
ATOM 692 N N . ASN A 1 91 ? 13.006 -11.762 -33.785 1.00 69.12 91 ASN A N 1
ATOM 693 C CA . ASN A 1 91 ? 13.636 -12.112 -35.068 1.00 69.12 91 ASN A CA 1
ATOM 694 C C . ASN A 1 91 ? 15.146 -11.809 -35.118 1.00 69.12 91 ASN A C 1
ATOM 696 O O . ASN A 1 91 ? 15.790 -12.043 -36.140 1.00 69.12 91 ASN A O 1
ATOM 700 N N . TYR A 1 92 ? 15.723 -11.281 -34.036 1.00 67.12 92 TYR A N 1
ATOM 701 C CA . TYR A 1 92 ? 17.159 -11.051 -33.943 1.00 67.12 92 TYR A CA 1
ATOM 702 C C . TYR A 1 92 ? 17.873 -12.334 -33.524 1.00 67.12 92 TYR A C 1
ATOM 704 O O . TYR A 1 92 ? 17.684 -12.818 -32.415 1.00 67.12 92 TYR A O 1
ATOM 712 N N . ALA A 1 93 ? 18.761 -12.848 -34.376 1.00 69.75 93 ALA A N 1
ATOM 713 C CA . ALA A 1 93 ? 19.557 -14.051 -34.119 1.00 69.75 93 ALA A CA 1
ATOM 714 C C . ALA A 1 93 ? 20.755 -13.796 -33.171 1.00 69.75 93 ALA A C 1
ATOM 716 O O . ALA A 1 93 ? 21.900 -14.156 -33.454 1.00 69.75 93 ALA A O 1
ATOM 717 N N . CYS A 1 94 ? 20.515 -13.150 -32.027 1.00 75.69 94 CYS A N 1
ATOM 718 C CA . CYS A 1 94 ? 21.545 -12.823 -31.037 1.00 75.69 94 CYS A CA 1
ATOM 719 C C . CYS A 1 94 ? 22.064 -14.081 -30.321 1.00 75.69 94 CYS A C 1
ATOM 721 O O . CYS A 1 94 ? 21.324 -14.682 -29.551 1.00 75.69 94 CYS A O 1
ATOM 723 N N . LYS A 1 95 ? 23.336 -14.461 -30.503 1.00 75.75 95 LYS A N 1
ATOM 724 C CA . LYS A 1 95 ? 23.922 -15.710 -29.956 1.00 75.75 95 LYS A CA 1
ATOM 725 C C . LYS A 1 95 ? 23.751 -15.901 -28.438 1.00 75.75 95 LYS A C 1
ATOM 727 O O . LYS A 1 95 ? 23.830 -17.021 -27.955 1.00 75.75 95 LYS A O 1
ATOM 732 N N . GLN A 1 96 ? 23.534 -14.819 -27.696 1.00 79.06 96 GLN A N 1
ATOM 733 C CA . GLN A 1 96 ? 23.404 -14.786 -26.241 1.00 79.06 96 GLN A CA 1
ATOM 734 C C . GLN A 1 96 ? 21.946 -14.668 -25.754 1.00 79.06 96 GLN A C 1
ATOM 736 O O . GLN A 1 96 ? 21.714 -14.615 -24.549 1.00 79.06 96 GLN A O 1
ATOM 741 N N . CYS A 1 97 ? 20.958 -14.584 -26.655 1.00 71.19 97 CYS A N 1
ATOM 742 C CA . CYS A 1 97 ? 19.554 -14.418 -26.285 1.00 71.19 97 CYS A CA 1
ATOM 743 C C . CYS A 1 97 ? 18.837 -15.768 -26.179 1.00 71.19 97 CYS A C 1
ATOM 745 O O . CYS A 1 97 ? 18.771 -16.530 -27.143 1.00 71.19 97 CYS A O 1
ATOM 747 N N . ALA A 1 98 ? 18.225 -16.021 -25.022 1.00 69.94 98 ALA A N 1
ATOM 748 C CA . ALA A 1 98 ? 17.391 -17.196 -24.791 1.00 69.94 98 ALA A CA 1
ATOM 749 C C . ALA A 1 98 ? 16.132 -17.221 -25.681 1.00 69.94 98 ALA A C 1
ATOM 751 O O . ALA A 1 98 ? 15.579 -18.275 -25.932 1.00 69.94 98 ALA A O 1
ATOM 752 N N . LEU A 1 99 ? 15.671 -16.102 -26.239 1.00 63.62 99 LEU A N 1
ATOM 753 C CA . LEU A 1 99 ? 14.487 -16.131 -27.110 1.00 63.62 99 LEU A CA 1
ATOM 754 C C . LEU A 1 99 ? 14.758 -16.774 -28.483 1.00 63.62 99 LEU A C 1
ATOM 756 O O . LEU A 1 99 ? 13.815 -17.156 -29.171 1.00 63.62 99 LEU A O 1
ATOM 760 N N . ASN A 1 100 ? 16.024 -16.971 -28.868 1.00 54.41 100 ASN A N 1
ATOM 761 C CA . ASN A 1 100 ? 16.371 -17.552 -30.167 1.00 54.41 100 ASN A CA 1
ATOM 762 C C . ASN A 1 100 ? 16.044 -19.040 -30.298 1.00 54.41 100 ASN A C 1
ATOM 764 O O . ASN A 1 100 ? 15.882 -19.516 -31.419 1.00 54.41 100 ASN A O 1
ATOM 768 N N . PHE A 1 101 ? 15.977 -19.793 -29.194 1.00 52.75 101 PHE A N 1
ATOM 769 C CA . PHE A 1 101 ? 15.724 -21.234 -29.290 1.00 52.75 101 PHE A CA 1
ATOM 770 C C . PHE A 1 101 ? 14.254 -21.553 -29.597 1.00 52.75 101 PHE A C 1
ATOM 772 O O . PHE A 1 101 ? 13.962 -22.627 -30.115 1.00 52.75 101 PHE A O 1
ATOM 779 N N . TRP A 1 102 ? 13.335 -20.610 -29.360 1.00 46.66 102 TRP A N 1
ATOM 780 C CA . TRP A 1 102 ? 11.918 -20.758 -29.709 1.00 46.66 102 TRP A CA 1
ATOM 781 C C . TRP A 1 102 ? 11.624 -20.480 -31.191 1.00 46.66 102 TRP A C 1
ATOM 783 O O . TRP A 1 102 ? 10.611 -20.945 -31.706 1.00 46.66 102 TRP A O 1
ATOM 793 N N . VAL A 1 103 ? 12.519 -19.781 -31.902 1.00 49.84 103 VAL A N 1
ATOM 794 C CA . VAL A 1 103 ? 12.359 -19.446 -33.334 1.00 49.84 103 VAL A CA 1
ATOM 795 C C . VAL A 1 103 ? 12.481 -20.682 -34.238 1.00 49.84 103 VAL A C 1
ATOM 797 O O . VAL A 1 103 ? 12.054 -20.651 -35.386 1.00 49.84 103 VAL A O 1
ATOM 800 N N . LEU A 1 104 ? 13.018 -21.798 -33.735 1.00 45.09 104 LEU A N 1
ATOM 801 C CA . LEU A 1 104 ? 13.186 -23.021 -34.528 1.00 45.09 104 LEU A CA 1
ATOM 802 C C . LEU A 1 104 ? 11.959 -23.949 -34.519 1.00 45.09 104 LEU A C 1
ATOM 804 O O . LEU A 1 104 ? 11.926 -24.895 -35.301 1.00 45.09 104 LEU A O 1
ATOM 808 N N . ALA A 1 105 ? 10.945 -23.689 -33.683 1.00 43.56 105 ALA A N 1
ATOM 809 C CA . ALA A 1 105 ? 9.719 -24.496 -33.646 1.00 43.56 105 ALA A CA 1
ATOM 810 C C . ALA A 1 105 ? 8.588 -23.933 -34.530 1.00 43.56 105 ALA A C 1
ATOM 812 O O . ALA A 1 105 ? 7.655 -24.654 -34.886 1.00 43.56 105 ALA A O 1
ATOM 813 N N . SER A 1 106 ? 8.663 -22.660 -34.918 1.00 47.12 106 SER A N 1
ATOM 814 C CA . SER A 1 106 ? 7.749 -22.045 -35.878 1.00 47.12 106 SER A CA 1
ATOM 815 C C . SER A 1 106 ? 8.320 -22.195 -37.286 1.00 47.12 106 SER A C 1
ATOM 817 O O . SER A 1 106 ? 9.130 -21.395 -37.748 1.00 47.12 106 SER A O 1
ATOM 819 N N . GLY A 1 107 ? 7.890 -23.252 -37.981 1.00 46.19 107 GLY A N 1
ATOM 820 C CA . GLY A 1 107 ? 8.159 -23.429 -39.406 1.00 46.19 107 GLY A CA 1
ATOM 821 C C . GLY A 1 107 ? 7.871 -22.144 -40.190 1.00 46.19 107 GLY A C 1
ATOM 822 O O . GLY A 1 107 ? 6.894 -21.444 -39.919 1.00 46.19 107 GLY A O 1
ATOM 823 N N . TYR A 1 108 ? 8.743 -21.826 -41.147 1.00 46.31 108 TYR A N 1
ATOM 824 C CA . TYR A 1 108 ? 8.604 -20.675 -42.036 1.00 46.31 108 TYR A CA 1
ATOM 825 C C . TYR A 1 108 ? 7.230 -20.692 -42.724 1.00 46.31 108 TYR A C 1
ATOM 827 O O . TYR A 1 108 ? 7.016 -21.399 -43.708 1.00 46.31 108 TYR A O 1
ATOM 835 N N . CYS A 1 109 ? 6.289 -19.890 -42.228 1.00 37.22 109 CYS A N 1
ATOM 836 C CA . CYS A 1 109 ? 5.039 -19.624 -42.924 1.00 37.22 109 CYS A CA 1
ATOM 837 C C . CYS A 1 109 ? 5.316 -18.529 -43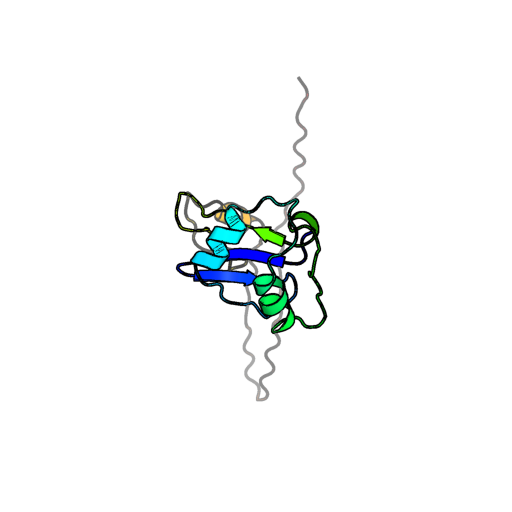.958 1.00 37.22 109 CYS A C 1
ATOM 839 O O . CYS A 1 109 ? 5.376 -17.342 -43.633 1.00 37.22 109 CYS A O 1
ATOM 841 N N . SER A 1 110 ? 5.567 -18.927 -45.206 1.00 40.62 110 SER A N 1
ATOM 842 C CA . SER A 1 110 ? 5.676 -17.975 -46.308 1.00 40.62 110 SER A CA 1
ATOM 843 C C . SER A 1 110 ? 4.272 -17.516 -46.707 1.00 40.62 110 SER A C 1
ATOM 845 O O . SER A 1 110 ? 3.461 -18.277 -47.229 1.00 40.62 110 SER A O 1
ATOM 847 N N . VAL A 1 111 ? 3.960 -16.249 -46.436 1.00 40.03 111 VAL A N 1
ATOM 848 C CA . VAL A 1 111 ? 2.730 -15.618 -46.923 1.00 40.03 111 VAL A CA 1
ATOM 849 C C . VAL A 1 111 ? 2.970 -15.189 -48.368 1.00 40.03 111 VAL A C 1
ATOM 851 O O . VAL A 1 111 ? 3.634 -14.188 -48.621 1.00 40.03 111 VAL A O 1
ATOM 854 N N . ALA A 1 112 ? 2.437 -15.945 -49.326 1.00 37.94 112 ALA A N 1
ATOM 855 C CA . ALA A 1 112 ? 2.400 -15.532 -50.725 1.00 37.94 112 ALA A CA 1
ATOM 856 C C . ALA A 1 112 ? 1.097 -14.765 -51.000 1.00 37.94 112 ALA A C 1
ATOM 858 O O . ALA A 1 112 ? 0.014 -15.346 -51.063 1.00 37.94 112 ALA A O 1
ATOM 859 N N . TYR A 1 113 ? 1.183 -13.449 -51.184 1.00 37.38 113 TYR A N 1
ATOM 860 C CA . TYR A 1 113 ? 0.061 -12.639 -51.663 1.00 37.38 113 TYR A CA 1
ATOM 861 C C . TYR A 1 113 ? -0.029 -12.736 -53.192 1.00 37.38 113 TYR A C 1
ATOM 863 O O . TYR A 1 113 ? 0.834 -12.239 -53.913 1.00 37.38 113 TYR A O 1
ATOM 871 N N . ARG A 1 114 ? -1.094 -13.364 -53.706 1.00 36.03 114 ARG A N 1
ATOM 872 C CA . ARG A 1 114 ? -1.450 -13.310 -55.132 1.00 36.03 114 ARG A CA 1
ATOM 873 C C . ARG A 1 114 ? -2.449 -12.174 -55.346 1.00 36.03 114 ARG A C 1
ATOM 875 O O . ARG A 1 114 ? -3.646 -12.332 -55.115 1.00 36.03 114 ARG A O 1
ATOM 882 N N . THR A 1 115 ? -1.966 -11.016 -55.783 1.00 34.09 115 THR A N 1
ATOM 883 C CA . THR A 1 115 ? -2.821 -9.890 -56.176 1.00 34.09 115 THR A CA 1
ATOM 884 C C . THR A 1 115 ? -3.465 -10.204 -57.524 1.00 34.09 115 THR A C 1
ATOM 886 O O . THR A 1 115 ? -2.826 -10.097 -58.567 1.00 34.09 115 THR A O 1
ATOM 889 N N . THR A 1 116 ? -4.737 -10.601 -57.524 1.00 34.94 116 THR A N 1
ATOM 890 C CA . THR A 1 116 ? -5.526 -10.674 -58.763 1.00 34.94 116 THR A CA 1
ATOM 891 C C . THR A 1 116 ? -6.300 -9.364 -58.890 1.00 34.94 116 THR A C 1
ATOM 893 O O . THR A 1 116 ? -7.210 -9.093 -58.108 1.00 34.94 116 THR A O 1
ATOM 896 N N . MET A 1 117 ? -5.884 -8.500 -59.819 1.00 34.50 117 MET A N 1
ATOM 897 C CA . MET A 1 117 ? -6.521 -7.206 -60.077 1.00 34.50 117 MET A CA 1
ATOM 898 C C . MET A 1 117 ? -7.828 -7.415 -60.854 1.00 34.50 117 MET A C 1
ATOM 900 O O . MET A 1 117 ? -7.848 -7.416 -62.080 1.00 34.50 117 MET A O 1
ATOM 904 N N . THR A 1 118 ? -8.942 -7.557 -60.141 1.00 37.66 118 THR A N 1
ATOM 905 C CA . THR A 1 118 ? -10.288 -7.370 -60.704 1.00 37.66 118 THR A CA 1
ATOM 906 C C . THR A 1 118 ? -11.143 -6.594 -59.708 1.00 37.66 118 THR A C 1
ATOM 908 O O . THR A 1 118 ? -11.337 -7.060 -58.594 1.00 37.66 118 THR A O 1
ATOM 911 N N . ARG A 1 119 ? -11.582 -5.400 -60.147 1.00 41.53 119 ARG A N 1
ATOM 912 C CA . ARG A 1 119 ? -12.473 -4.321 -59.630 1.00 41.53 119 ARG A CA 1
ATOM 913 C C . ARG A 1 119 ? -13.250 -4.395 -58.292 1.00 41.53 119 ARG A C 1
ATOM 915 O O . ARG A 1 119 ? -13.912 -3.416 -57.969 1.00 41.53 119 ARG A O 1
ATOM 922 N N . GLN A 1 120 ? -13.150 -5.432 -57.472 1.00 43.16 120 GLN A N 1
ATOM 923 C CA . GLN A 1 120 ? -13.651 -5.481 -56.096 1.00 43.16 120 GLN A CA 1
ATOM 924 C C . GLN A 1 120 ? -12.577 -6.131 -55.221 1.00 43.16 120 GLN A C 1
ATOM 926 O O . GLN A 1 120 ? -12.393 -7.344 -55.235 1.00 43.16 120 GLN A O 1
ATOM 931 N N . ALA A 1 121 ? -11.825 -5.314 -54.482 1.00 32.75 121 ALA A N 1
ATOM 932 C CA . ALA A 1 121 ? -10.729 -5.780 -53.641 1.00 32.75 121 ALA A CA 1
ATOM 933 C C . ALA A 1 121 ? -11.260 -6.558 -52.421 1.00 32.75 121 ALA A C 1
ATOM 935 O O . ALA A 1 121 ? -11.490 -5.995 -51.355 1.00 32.75 121 ALA A O 1
ATOM 936 N N . ARG A 1 122 ? -11.444 -7.872 -52.574 1.00 32.56 122 ARG A N 1
ATOM 937 C CA . ARG A 1 122 ? -11.399 -8.828 -51.463 1.00 32.56 122 ARG A CA 1
ATOM 938 C C . ARG A 1 122 ? -9.990 -9.409 -51.419 1.00 32.56 122 ARG A C 1
ATOM 940 O O . ARG A 1 122 ? -9.587 -10.121 -52.333 1.00 32.56 122 ARG A O 1
ATOM 947 N N . ILE A 1 123 ? -9.236 -9.090 -50.370 1.00 37.38 123 ILE A N 1
ATOM 948 C CA . ILE A 1 123 ? -7.972 -9.768 -50.074 1.00 37.38 123 ILE A CA 1
ATOM 949 C C . ILE A 1 123 ? -8.341 -11.084 -49.391 1.00 37.38 123 ILE A C 1
ATOM 951 O O . ILE A 1 123 ? -8.655 -11.110 -48.205 1.00 37.38 123 ILE A O 1
ATOM 955 N N . THR A 1 124 ? -8.354 -12.177 -50.146 1.00 34.31 124 THR A N 1
ATOM 956 C CA . THR A 1 124 ? -8.410 -13.521 -49.566 1.00 34.31 124 THR A CA 1
ATOM 957 C C . THR A 1 124 ? -6.974 -13.989 -49.366 1.00 34.31 124 THR A C 1
ATOM 959 O O . THR A 1 124 ? -6.283 -14.307 -50.331 1.00 34.31 124 THR A O 1
ATOM 962 N N . ALA A 1 1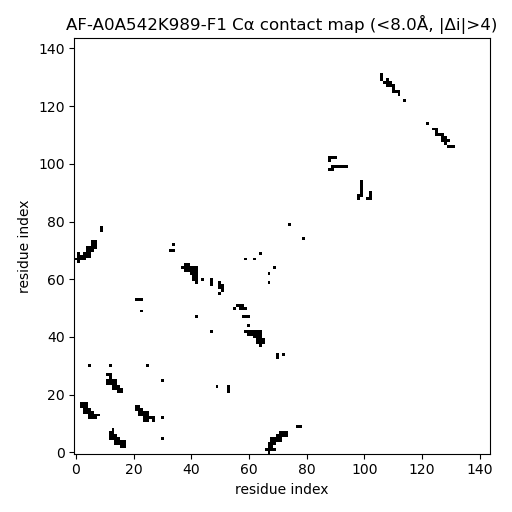25 ? -6.502 -13.987 -48.119 1.00 38.69 125 ALA A N 1
ATOM 963 C CA . ALA A 1 125 ? -5.239 -14.625 -47.771 1.00 38.69 125 ALA A CA 1
ATOM 964 C C . ALA A 1 125 ? -5.428 -16.149 -47.837 1.00 38.69 125 ALA A C 1
ATOM 966 O O . ALA A 1 125 ? -6.254 -16.707 -47.117 1.00 38.69 125 ALA A O 1
ATOM 967 N N . ILE A 1 126 ? -4.687 -16.816 -4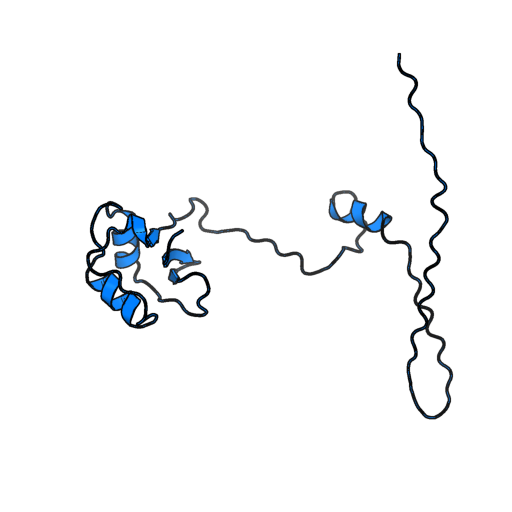8.721 1.00 41.81 126 ILE A N 1
ATOM 968 C CA . ILE A 1 126 ? -4.577 -18.276 -48.734 1.00 41.81 126 ILE A CA 1
ATOM 969 C C . ILE A 1 126 ? -3.339 -18.611 -47.906 1.00 41.81 126 ILE A C 1
ATOM 971 O O . ILE A 1 126 ? -2.222 -18.281 -48.297 1.00 41.81 126 ILE A O 1
ATOM 975 N N . TYR A 1 127 ? -3.539 -19.231 -46.747 1.00 36.59 127 TYR A N 1
ATOM 976 C CA . TYR A 1 127 ? -2.449 -19.718 -45.907 1.00 36.59 127 TYR A CA 1
ATOM 977 C C . TYR A 1 127 ? -2.085 -21.132 -46.360 1.00 36.59 127 TYR A C 1
ATOM 979 O O . TYR A 1 127 ? -2.882 -22.053 -46.201 1.00 36.59 127 TYR A O 1
ATOM 987 N N . SER A 1 128 ? -0.891 -21.319 -46.921 1.00 38.25 128 SER A N 1
ATOM 988 C CA . SER A 1 128 ? -0.315 -22.651 -47.121 1.00 38.25 128 SER A CA 1
ATOM 989 C C . SER A 1 128 ? 0.857 -22.839 -46.160 1.00 38.25 128 SER A C 1
ATOM 991 O O . SER A 1 128 ? 1.960 -22.364 -46.422 1.00 38.25 128 SER A O 1
ATOM 993 N N . CYS A 1 129 ? 0.628 -23.529 -45.042 1.00 35.75 129 CYS A N 1
ATOM 994 C CA . CYS A 1 129 ? 1.713 -24.031 -44.200 1.00 35.75 129 CYS A CA 1
ATOM 995 C C . CYS A 1 129 ? 2.281 -25.305 -44.835 1.00 35.75 129 CYS A C 1
ATOM 997 O O . CYS A 1 129 ? 1.613 -26.338 -44.836 1.00 35.75 129 CYS A O 1
ATOM 999 N N . GLN A 1 130 ? 3.513 -25.260 -45.344 1.00 42.28 130 GLN A N 1
ATOM 1000 C CA . GLN A 1 130 ? 4.290 -26.481 -45.557 1.00 42.28 130 GLN A CA 1
ATOM 1001 C C . GLN A 1 130 ? 4.975 -26.839 -44.236 1.00 42.28 130 GLN A C 1
ATOM 1003 O O . GLN A 1 130 ? 5.997 -26.259 -43.879 1.00 42.28 130 GLN A O 1
ATOM 1008 N N . TYR A 1 131 ? 4.405 -27.791 -43.494 1.00 41.66 131 TYR A N 1
ATOM 1009 C CA . TYR A 1 131 ? 5.161 -28.504 -42.468 1.00 41.66 131 TYR A CA 1
ATOM 1010 C C . TYR A 1 131 ? 6.225 -29.336 -43.191 1.00 41.66 131 TYR A C 1
ATOM 1012 O O . TYR A 1 131 ? 5.908 -30.332 -43.838 1.00 41.66 131 TYR A O 1
ATOM 1020 N N . GLY A 1 132 ? 7.482 -28.895 -43.140 1.00 36.69 132 GLY A N 1
ATOM 1021 C CA . GLY A 1 132 ? 8.606 -29.744 -43.519 1.00 36.69 132 GLY A CA 1
ATOM 1022 C C . GLY A 1 132 ? 8.608 -30.973 -42.614 1.00 36.69 132 GLY A C 1
ATOM 1023 O O . GLY A 1 132 ? 8.512 -30.828 -41.398 1.00 36.69 132 GLY A O 1
ATOM 1024 N N . ASN A 1 133 ? 8.652 -32.162 -43.216 1.00 37.22 133 ASN A N 1
ATOM 1025 C CA . ASN A 1 133 ? 8.681 -33.455 -42.538 1.00 37.22 133 ASN A CA 1
ATOM 1026 C C . ASN A 1 133 ? 9.684 -33.460 -41.371 1.00 37.22 133 ASN A C 1
ATOM 1028 O O . ASN A 1 133 ? 10.885 -33.602 -41.589 1.00 37.22 133 ASN A O 1
ATOM 1032 N N . LEU A 1 134 ? 9.190 -33.368 -40.136 1.00 38.47 134 LEU A N 1
ATOM 1033 C CA . LEU A 1 134 ? 9.882 -33.940 -38.987 1.00 38.47 134 LEU A CA 1
ATOM 1034 C C . LEU A 1 134 ? 9.603 -35.440 -39.049 1.00 38.47 134 LEU A C 1
ATOM 1036 O O . LEU A 1 134 ? 8.601 -35.923 -38.525 1.00 38.47 134 LEU A O 1
ATOM 1040 N N . ALA A 1 135 ? 10.445 -36.150 -39.799 1.00 32.72 135 ALA A N 1
ATOM 1041 C CA . ALA A 1 135 ? 10.507 -37.592 -39.703 1.00 32.72 135 ALA A CA 1
ATOM 1042 C C . ALA A 1 135 ? 10.964 -37.955 -38.284 1.00 32.72 135 ALA A C 1
ATOM 1044 O O . ALA A 1 135 ? 11.951 -37.440 -37.766 1.00 32.72 135 ALA A O 1
ATOM 1045 N N . ASP A 1 136 ? 10.155 -38.812 -37.686 1.00 38.06 136 ASP A N 1
ATOM 1046 C CA . ASP A 1 136 ? 10.357 -39.614 -36.493 1.00 38.06 136 ASP A CA 1
ATOM 1047 C C . ASP A 1 136 ? 11.761 -40.256 -36.456 1.00 38.06 136 ASP A C 1
ATOM 1049 O O . ASP A 1 136 ? 11.979 -41.320 -37.026 1.00 38.06 136 ASP A O 1
ATOM 1053 N N . GLU A 1 137 ? 12.726 -39.619 -35.789 1.00 33.59 137 GLU A N 1
ATOM 1054 C CA . GLU A 1 137 ? 13.931 -40.296 -35.291 1.00 33.59 137 GLU A CA 1
ATOM 1055 C C . GLU A 1 137 ? 13.837 -40.408 -33.770 1.00 33.59 137 GLU A C 1
ATOM 1057 O O . GLU A 1 137 ? 14.419 -39.653 -32.987 1.00 33.59 137 GLU A O 1
ATOM 1062 N N . ARG A 1 138 ? 13.053 -41.397 -33.343 1.00 33.97 138 ARG A N 1
ATOM 1063 C CA . ARG A 1 138 ? 13.116 -41.979 -32.007 1.00 33.97 138 ARG A CA 1
ATOM 1064 C C . ARG A 1 138 ? 14.489 -42.644 -31.836 1.00 33.97 138 ARG A C 1
ATOM 1066 O O . ARG A 1 138 ? 14.670 -43.811 -32.161 1.00 33.97 138 ARG A O 1
ATOM 1073 N N . GLN A 1 139 ? 15.472 -41.895 -31.344 1.00 34.53 139 GLN A N 1
ATOM 1074 C CA . GLN A 1 139 ? 16.786 -42.441 -31.012 1.00 34.53 139 GLN A CA 1
ATOM 1075 C C . GLN A 1 139 ? 16.683 -43.263 -29.717 1.00 34.53 139 GLN A C 1
ATOM 1077 O O . GLN A 1 139 ? 16.700 -42.725 -28.606 1.00 34.53 139 GLN A O 1
ATOM 1082 N N . GLU A 1 140 ? 16.521 -44.579 -29.859 1.00 35.06 140 GLU A N 1
ATOM 1083 C CA . GLU A 1 140 ? 16.650 -45.530 -28.756 1.00 35.06 140 GLU A CA 1
ATOM 1084 C C . GLU A 1 140 ? 18.093 -45.489 -28.230 1.00 35.06 140 GLU A C 1
ATOM 1086 O O . GLU A 1 140 ? 19.051 -45.764 -28.951 1.00 35.06 140 GLU A O 1
ATOM 1091 N N . ARG A 1 141 ? 18.258 -45.097 -26.962 1.00 31.52 141 ARG A N 1
ATOM 1092 C CA . ARG A 1 141 ? 19.528 -45.231 -26.241 1.00 31.52 141 ARG A CA 1
ATOM 1093 C C . ARG A 1 141 ? 19.719 -46.703 -25.860 1.00 31.52 141 ARG A C 1
ATOM 1095 O O . ARG A 1 141 ? 18.832 -47.230 -25.185 1.00 31.52 141 ARG A O 1
ATOM 1102 N N . PRO A 1 142 ? 20.850 -47.349 -26.191 1.00 32.31 142 PRO A N 1
ATOM 1103 C CA . PRO A 1 142 ? 21.220 -48.603 -25.552 1.00 32.31 142 PRO A CA 1
ATOM 1104 C C . PRO A 1 142 ? 21.493 -48.345 -24.067 1.00 32.31 142 PRO A C 1
ATOM 1106 O O . PRO A 1 142 ? 22.171 -47.378 -23.714 1.00 32.31 142 PRO A O 1
ATOM 1109 N N . LEU A 1 143 ? 20.925 -49.189 -23.210 1.00 41.19 143 LEU A N 1
ATOM 1110 C CA . LEU A 1 143 ? 21.309 -49.288 -21.808 1.00 41.19 143 LEU A CA 1
ATOM 1111 C C . LEU A 1 143 ? 22.593 -50.113 -21.727 1.00 41.19 143 LEU A C 1
ATOM 1113 O O . LEU A 1 143 ? 22.535 -51.319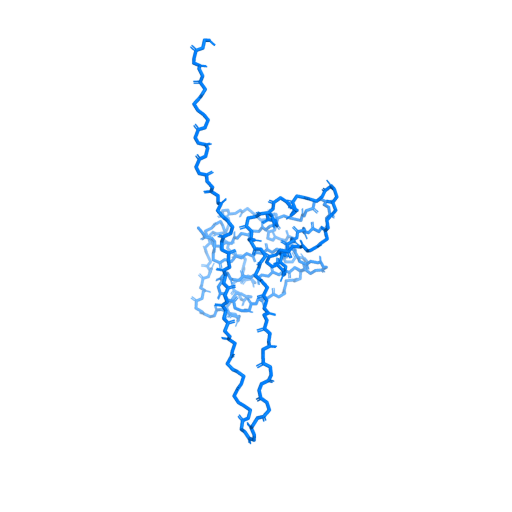 -21.958 1.00 41.19 143 LEU A O 1
ATOM 111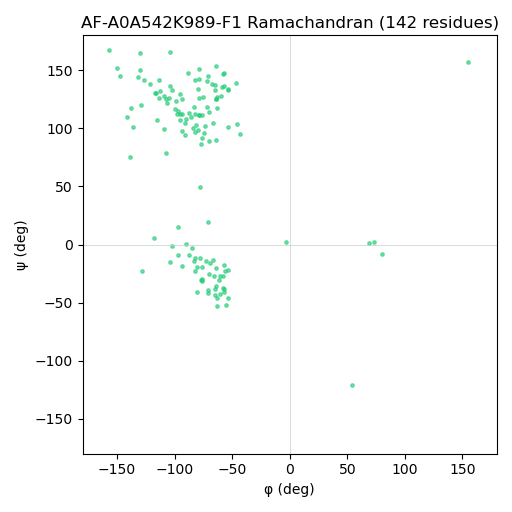7 N N . GLU A 1 144 ? 23.696 -49.468 -21.361 1.00 38.91 144 GLU A N 1
ATOM 1118 C CA . GLU A 1 144 ? 24.799 -50.071 -20.600 1.00 38.91 144 GLU A CA 1
ATOM 1119 C C . GLU A 1 144 ? 25.249 -49.089 -19.514 1.00 38.91 144 GLU A C 1
ATOM 1121 O O . GLU A 1 144 ? 25.389 -47.880 -19.824 1.00 38.91 144 GLU A O 1
#

Mean predicted aligned error: 16.52 Å

Sequence (144 aa):
MHALISSPFLEQYVLMRPGSRGGALLPEAAYDELRVLDPGQPAPAWLAEAVTAPWPDLDVTGQPLADFLLVRQPSKRGYGKASWETHLGCNYACKQCALNFWVLASGYCSVAYRTTMTRQARITAIYSCQYGNLADERQERPLE

Solvent-accessible surface area (backbone atoms only — not comparable to full-atom values): 9724 Å² total; per-residue (Å²): 128,60,60,31,37,37,34,71,50,87,98,44,35,37,38,36,35,84,95,53,96,60,70,43,82,42,58,66,72,60,52,52,50,62,68,72,50,62,45,80,41,53,45,55,71,69,54,40,56,64,38,33,75,87,35,74,90,54,87,48,75,74,35,38,30,62,70,34,48,42,72,52,77,80,56,98,79,73,71,85,90,83,88,78,83,91,58,102,67,58,92,65,86,49,96,86,46,80,60,47,71,62,57,75,75,58,69,79,68,65,82,67,83,80,87,75,94,58,103,64,94,73,87,78,84,67,83,62,76,66,78,74,82,80,73,87,77,82,77,78,75,83,90,126

Radius of gyration: 28.19 Å; Cα contacts (8 Å, |Δi|>4): 142; chains: 1; bounding box: 43×61×77 Å

pLDDT: mean 71.99, std 23.99, range [31.52, 96.25]

Secondary structure (DSSP, 8-state):
--SEEEEEETTEEEEE-TT-S-EEEEPHHHHHHHHHS-TTSBPPHHHHHHHHTT-TT---TT-BHHHHEEEPPPPTTS--------SSS-----TT-GGGGGGGTS------------SS-------------------PPP--

Nearest PDB structures (foldseek):
  3da7-assembly4_G  TM=2.978E-01  e=3.992E+00  unclassified

Foldseek 3Di:
DAQWEWEDDQPWIWIDGPPDPDIDTDDPVRLVCVVPDDQQFADDPVVQVRCCVVPVVDGRGRPRNVRHYHYDDQDPVSDDDDDDDPDPADPDPPPPDPRNVVVVVDQDFDFDFDDDDDDDDDRDGDGDDDPDDPPDPPPDDDDD